Protein AF-A0A962ZAS0-F1 (afdb_monomer_lite)

Radius of gyration: 18.68 Å; chains: 1; bounding box: 39×46×37 Å

Structure (mmCIF, N/CA/C/O backbone):
data_AF-A0A962ZAS0-F1
#
_entry.id   AF-A0A962ZAS0-F1
#
loop_
_atom_site.group_PDB
_atom_site.id
_atom_site.type_symbol
_atom_site.label_atom_id
_atom_site.label_alt_id
_atom_site.label_comp_id
_atom_site.label_asym_id
_atom_site.label_entity_id
_atom_site.label_seq_id
_atom_site.pdbx_PDB_ins_code
_atom_site.Cartn_x
_atom_site.Cartn_y
_atom_site.Cartn_z
_atom_site.occupancy
_atom_site.B_iso_or_equiv
_atom_site.auth_seq_id
_atom_site.auth_comp_id
_atom_site.auth_asym_id
_atom_site.auth_atom_id
_atom_site.pdbx_PDB_model_num
ATOM 1 N N . HIS A 1 1 ? -17.110 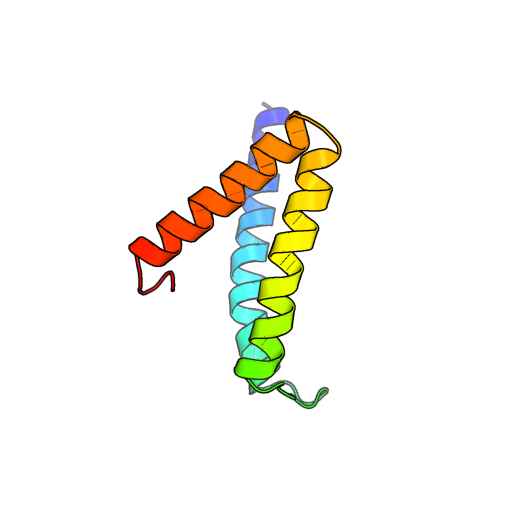27.010 2.881 1.00 82.12 1 HIS A N 1
ATOM 2 C CA . HIS A 1 1 ? -16.343 27.036 1.614 1.00 82.12 1 HIS A CA 1
ATOM 3 C C . HIS A 1 1 ? -14.873 26.645 1.783 1.00 82.12 1 HIS A C 1
ATOM 5 O O . HIS A 1 1 ? -14.441 25.754 1.068 1.00 82.12 1 HIS A O 1
ATOM 11 N N . LEU A 1 2 ? -14.120 27.208 2.740 1.00 96.75 2 LEU A N 1
ATOM 12 C CA . LEU A 1 2 ? -12.685 26.896 2.907 1.00 96.75 2 LEU A CA 1
ATOM 13 C C . LEU A 1 2 ? -12.379 25.425 3.245 1.00 96.75 2 LEU A C 1
ATOM 15 O O . LEU A 1 2 ? -11.456 24.862 2.673 1.00 96.75 2 LEU A O 1
ATOM 19 N N . GLN A 1 3 ? -13.176 24.779 4.105 1.00 98.19 3 GLN A N 1
ATOM 20 C CA . GLN A 1 3 ? -12.992 23.352 4.418 1.00 98.19 3 GLN A CA 1
ATOM 21 C C . GLN A 1 3 ? -13.113 22.465 3.171 1.00 98.19 3 GLN A C 1
ATOM 23 O O . GLN A 1 3 ? -12.299 21.575 2.971 1.00 98.19 3 GLN A O 1
ATOM 28 N N . GLN A 1 4 ? -14.107 22.730 2.318 1.00 98.06 4 GLN A N 1
ATOM 29 C CA . GLN A 1 4 ? -14.312 21.959 1.089 1.00 98.06 4 GLN A CA 1
ATOM 30 C C . GLN A 1 4 ? -13.178 22.195 0.091 1.00 98.06 4 GLN A C 1
ATOM 32 O O . GLN A 1 4 ? -12.654 21.239 -0.466 1.00 98.06 4 GLN A O 1
ATOM 37 N N . LEU A 1 5 ? -12.738 23.449 -0.061 1.00 98.06 5 LEU A N 1
ATOM 38 C CA . LEU A 1 5 ? -11.576 23.770 -0.888 1.00 98.06 5 LEU A CA 1
ATOM 39 C C . LEU A 1 5 ? -10.325 23.014 -0.415 1.00 98.06 5 LEU A C 1
ATOM 41 O O . LEU A 1 5 ? -9.636 22.412 -1.230 1.00 98.06 5 LEU A O 1
ATOM 45 N N . PHE A 1 6 ? -10.062 22.997 0.895 1.00 98.38 6 PHE A N 1
ATOM 46 C CA . PHE A 1 6 ? -8.926 22.269 1.454 1.00 98.38 6 PHE A CA 1
ATOM 47 C C . PHE A 1 6 ? -9.004 20.762 1.165 1.00 98.38 6 PHE A C 1
ATOM 49 O O . PHE A 1 6 ? -8.030 20.190 0.676 1.00 98.38 6 PHE A O 1
ATOM 56 N N . LEU A 1 7 ? -10.160 20.130 1.395 1.00 98.31 7 LEU A N 1
ATOM 57 C CA . LEU A 1 7 ? -10.346 18.701 1.119 1.00 98.31 7 LEU A CA 1
ATOM 58 C C . LEU A 1 7 ? -10.129 18.373 -0.367 1.00 98.31 7 LEU A C 1
ATOM 60 O O . LEU A 1 7 ? -9.366 17.464 -0.674 1.00 98.31 7 LEU A O 1
ATOM 64 N N . SER A 1 8 ? -10.668 19.178 -1.290 1.00 98.25 8 SER A N 1
ATOM 65 C CA . SER A 1 8 ? -10.412 19.001 -2.727 1.00 98.25 8 SER A CA 1
ATOM 66 C C . SER A 1 8 ? -8.928 19.110 -3.087 1.00 98.25 8 SER A C 1
ATOM 68 O O . SER A 1 8 ? -8.433 18.355 -3.923 1.00 98.25 8 SER A O 1
ATOM 70 N N . THR A 1 9 ? -8.191 20.033 -2.461 1.00 98.38 9 THR A N 1
ATOM 71 C CA . THR A 1 9 ? -6.744 20.154 -2.704 1.00 98.38 9 THR A CA 1
ATOM 72 C C . THR A 1 9 ? -5.947 18.992 -2.109 1.00 98.38 9 THR A C 1
ATOM 74 O O . THR A 1 9 ? -4.940 18.586 -2.689 1.00 98.38 9 THR A O 1
ATOM 77 N N . ALA A 1 10 ? -6.406 18.412 -0.995 1.00 98.44 10 ALA A N 1
ATOM 78 C CA . ALA A 1 10 ? -5.808 17.209 -0.427 1.00 98.44 10 ALA A CA 1
ATOM 79 C C . ALA A 1 10 ? -6.012 16.008 -1.365 1.00 98.44 10 ALA A C 1
ATOM 81 O O . ALA A 1 10 ? -5.039 15.334 -1.703 1.00 98.44 10 ALA A O 1
ATOM 82 N N . ASP A 1 11 ? -7.229 15.806 -1.877 1.00 98.38 11 ASP A N 1
ATOM 83 C CA . ASP A 1 11 ? -7.535 14.754 -2.856 1.00 98.38 11 ASP A CA 1
ATOM 84 C C . ASP A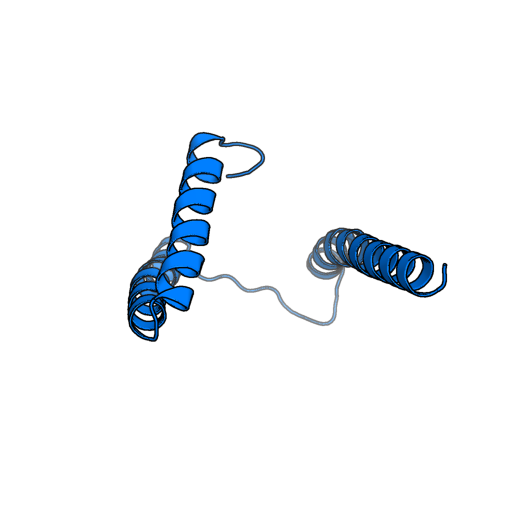 1 11 ? -6.701 14.903 -4.133 1.00 98.38 11 ASP A C 1
ATOM 86 O O . ASP A 1 11 ? -6.126 13.928 -4.621 1.00 98.38 11 ASP A O 1
ATOM 90 N N . GLN A 1 12 ? -6.539 16.132 -4.634 1.00 98.56 12 GLN A N 1
ATOM 91 C CA . GLN A 1 12 ? -5.669 16.402 -5.781 1.00 98.56 12 GLN A CA 1
ATOM 92 C C . GLN A 1 12 ? -4.210 16.024 -5.483 1.00 98.56 12 GLN A C 1
ATOM 94 O O . GLN A 1 12 ? -3.559 15.396 -6.320 1.00 98.56 12 GLN A O 1
ATOM 99 N N . SER A 1 13 ? -3.709 16.336 -4.283 1.00 98.56 13 SER A N 1
ATOM 100 C CA . SER A 1 13 ? -2.364 15.938 -3.853 1.00 98.56 13 SER A CA 1
ATOM 101 C C . SER A 1 13 ? -2.208 14.415 -3.789 1.00 98.56 13 SER A C 1
ATOM 103 O O . SER A 1 13 ? -1.156 13.886 -4.160 1.00 98.56 13 SER A O 1
ATOM 105 N N . HIS A 1 14 ? -3.231 13.697 -3.313 1.00 98.62 14 HIS A N 1
ATOM 106 C CA . HIS A 1 14 ? -3.242 12.233 -3.286 1.00 98.62 14 HIS A CA 1
ATOM 107 C C . HIS A 1 14 ? -3.204 11.654 -4.704 1.00 98.62 14 HIS A C 1
ATOM 109 O O . HIS A 1 14 ? -2.365 10.796 -4.985 1.00 98.62 14 HIS A O 1
ATOM 115 N N . TYR A 1 15 ? -4.035 12.175 -5.608 1.00 98.50 15 TYR A N 1
ATOM 116 C CA . TYR A 1 15 ? -4.081 11.748 -7.006 1.00 98.50 15 TYR A CA 1
ATOM 117 C C . TYR A 1 15 ? -2.759 12.004 -7.739 1.00 98.50 15 TYR A C 1
ATOM 119 O O . TYR A 1 15 ? -2.237 11.115 -8.411 1.00 98.50 15 TYR A O 1
ATOM 127 N N . TYR A 1 16 ? -2.160 13.185 -7.550 1.00 98.56 16 TYR A N 1
ATOM 128 C CA . TYR A 1 16 ? -0.849 13.504 -8.117 1.00 98.56 16 TYR A CA 1
ATOM 129 C C . TYR A 1 16 ? 0.220 12.495 -7.677 1.00 98.56 16 TYR A C 1
ATOM 131 O O . TYR A 1 16 ? 0.966 11.978 -8.507 1.00 98.56 16 TYR A O 1
ATOM 139 N N . ARG A 1 17 ? 0.275 12.160 -6.381 1.00 98.69 17 ARG A N 1
ATOM 140 C CA . ARG A 1 17 ? 1.223 11.159 -5.869 1.00 98.69 17 ARG A CA 1
ATOM 141 C C . ARG A 1 17 ? 0.966 9.770 -6.437 1.00 98.69 17 ARG A C 1
ATOM 143 O O . ARG A 1 17 ? 1.930 9.085 -6.755 1.00 98.69 17 ARG A O 1
ATOM 150 N N . GLN A 1 18 ? -0.293 9.366 -6.597 1.00 98.50 18 GLN A N 1
ATOM 151 C CA . GLN A 1 18 ? -0.636 8.062 -7.166 1.00 98.50 18 GLN A CA 1
ATOM 152 C C . GLN A 1 18 ? -0.008 7.876 -8.554 1.00 98.50 18 GLN A C 1
ATOM 154 O O . GLN A 1 18 ? 0.686 6.886 -8.782 1.00 98.50 18 GLN A O 1
ATOM 159 N N . VAL A 1 19 ? -0.190 8.844 -9.458 1.00 97.81 19 VAL A N 1
ATOM 160 C CA . VAL A 1 19 ? 0.374 8.764 -10.817 1.00 97.81 19 VAL A CA 1
ATOM 161 C C . VAL A 1 19 ? 1.888 8.968 -10.833 1.00 97.81 19 VAL A C 1
ATOM 163 O O . VAL A 1 19 ? 2.586 8.329 -11.620 1.00 97.81 19 VAL A O 1
ATOM 166 N N . TRP A 1 20 ? 2.407 9.819 -9.943 1.00 98.50 20 TRP A N 1
ATOM 167 C CA . TRP A 1 20 ? 3.837 10.084 -9.835 1.00 98.50 20 TRP A CA 1
ATOM 168 C C . TRP A 1 20 ? 4.617 8.846 -9.383 1.00 98.50 20 TRP A C 1
ATOM 170 O O . TRP A 1 20 ? 5.590 8.485 -10.039 1.00 98.50 20 TRP A O 1
ATOM 180 N N . TYR A 1 21 ? 4.170 8.154 -8.328 1.00 98.56 21 TYR A N 1
ATOM 181 C CA . TYR A 1 21 ? 4.804 6.910 -7.885 1.00 98.56 21 TYR A CA 1
ATOM 182 C C . TYR A 1 21 ? 4.629 5.786 -8.906 1.00 98.56 21 TYR A C 1
ATOM 184 O O . TYR A 1 21 ? 5.589 5.078 -9.189 1.00 98.56 21 TYR A O 1
ATOM 192 N N . TRP A 1 22 ? 3.441 5.652 -9.508 1.00 98.31 22 TRP A N 1
ATOM 193 C CA . TRP A 1 22 ? 3.188 4.623 -10.520 1.00 98.31 22 TRP A CA 1
ATOM 194 C C . TRP A 1 22 ? 4.152 4.721 -11.712 1.00 98.31 22 TRP A C 1
ATOM 196 O O . TRP A 1 22 ? 4.762 3.726 -12.101 1.00 98.31 22 TRP A O 1
ATOM 206 N N . GLY A 1 23 ? 4.335 5.924 -12.268 1.00 98.19 23 GLY A N 1
ATOM 207 C CA . GLY A 1 23 ? 5.292 6.145 -13.355 1.00 98.19 23 GLY A CA 1
ATOM 208 C C . GLY A 1 23 ? 6.750 6.110 -12.887 1.00 98.19 23 GLY A C 1
ATOM 209 O O . GLY A 1 23 ? 7.602 5.522 -13.553 1.00 98.19 23 GLY A O 1
ATOM 210 N N . GLY A 1 24 ? 7.031 6.716 -11.732 1.00 98.31 24 GLY A N 1
ATOM 211 C CA . GLY A 1 24 ? 8.380 6.867 -11.192 1.00 98.31 24 GLY A CA 1
ATOM 212 C C . GLY A 1 24 ? 9.038 5.540 -10.823 1.00 98.31 24 GLY A C 1
ATOM 213 O O . GLY A 1 24 ? 10.190 5.324 -11.190 1.00 98.31 24 GLY A O 1
ATOM 214 N N . GLU A 1 25 ? 8.314 4.629 -10.165 1.00 98.44 25 GLU A N 1
ATOM 215 C CA . GLU A 1 25 ? 8.842 3.308 -9.798 1.00 98.44 25 GLU A CA 1
ATOM 216 C C . GLU A 1 25 ? 9.266 2.509 -11.037 1.00 98.44 25 GLU A C 1
ATOM 218 O O . GLU A 1 25 ? 10.377 1.980 -11.086 1.00 98.44 25 GLU A O 1
ATOM 223 N N . ALA A 1 26 ? 8.411 2.456 -12.064 1.00 97.94 26 ALA A N 1
ATOM 224 C CA . ALA A 1 26 ? 8.711 1.740 -13.301 1.00 97.94 26 ALA A CA 1
ATOM 225 C C . ALA A 1 26 ? 9.906 2.363 -14.039 1.00 97.94 26 ALA A C 1
ATOM 227 O O . ALA A 1 26 ? 10.828 1.652 -14.438 1.00 97.94 26 ALA A O 1
ATOM 228 N N . GLN A 1 27 ? 9.922 3.692 -14.180 1.00 98.31 27 GLN A N 1
ATOM 229 C CA . GLN A 1 27 ? 11.006 4.398 -14.857 1.00 98.31 27 GLN A CA 1
ATOM 230 C C . GLN A 1 27 ? 12.345 4.187 -14.140 1.00 98.31 27 GLN A C 1
ATOM 232 O O . GLN A 1 27 ? 13.324 3.803 -14.773 1.00 98.31 27 GLN A O 1
ATOM 237 N N . LEU A 1 28 ? 12.399 4.398 -12.823 1.00 98.38 28 LEU A N 1
ATOM 238 C CA . LEU A 1 28 ? 13.651 4.343 -12.067 1.00 98.38 28 LEU A CA 1
ATOM 239 C C . LEU A 1 28 ? 14.214 2.926 -11.945 1.00 98.38 28 LEU A C 1
ATOM 241 O O . LEU A 1 28 ? 15.431 2.774 -11.955 1.00 98.38 28 LEU A O 1
ATOM 245 N N . ARG A 1 29 ? 13.370 1.888 -11.877 1.00 98.19 29 ARG A N 1
ATOM 246 C CA . ARG A 1 29 ? 13.847 0.494 -11.877 1.00 98.19 29 ARG A CA 1
ATOM 247 C C . ARG A 1 29 ? 14.427 0.068 -13.225 1.00 98.19 29 ARG A C 1
ATOM 249 O O . ARG A 1 29 ? 15.313 -0.775 -13.252 1.00 98.19 29 ARG A O 1
ATOM 256 N N . VAL A 1 30 ? 13.935 0.626 -14.333 1.00 97.69 30 VAL A N 1
ATOM 257 C CA . VAL A 1 30 ? 14.377 0.246 -15.686 1.00 97.69 30 VAL A CA 1
ATOM 258 C C . VAL A 1 30 ? 15.546 1.100 -16.173 1.00 97.69 30 VAL A C 1
ATOM 260 O O . VAL A 1 30 ? 16.457 0.580 -16.809 1.00 97.69 30 VAL A O 1
ATOM 263 N N . THR A 1 31 ? 15.523 2.407 -15.908 1.00 97.88 31 THR A N 1
ATOM 264 C CA . THR A 1 31 ? 16.491 3.363 -16.470 1.00 97.88 31 THR A CA 1
ATOM 265 C C . THR A 1 31 ? 17.378 4.023 -15.416 1.00 97.88 31 THR A C 1
ATOM 267 O O . THR A 1 31 ? 18.159 4.908 -15.752 1.00 97.88 31 THR A O 1
ATOM 270 N N . GLY A 1 32 ? 17.221 3.691 -14.132 1.00 97.19 32 GLY A N 1
ATOM 271 C CA . GLY A 1 32 ? 18.025 4.266 -13.058 1.00 9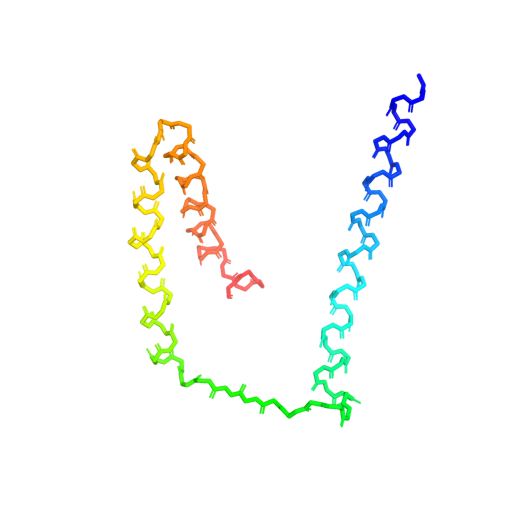7.19 32 GLY A CA 1
ATOM 272 C C . GLY A 1 32 ? 19.423 3.655 -13.006 1.00 97.19 32 GLY A C 1
ATOM 273 O O . GLY A 1 32 ? 19.574 2.447 -12.916 1.00 97.19 32 GLY A O 1
ATOM 274 N N . GLU A 1 33 ? 20.451 4.501 -13.000 1.00 97.31 33 GLU A N 1
ATOM 275 C CA . GLU A 1 33 ? 21.858 4.057 -13.041 1.00 97.31 33 GLU A CA 1
ATOM 276 C C . GLU A 1 33 ? 22.537 4.044 -11.659 1.00 97.31 33 GLU A C 1
ATOM 278 O O . GLU A 1 33 ? 23.710 3.707 -11.533 1.00 97.31 33 GLU A O 1
ATOM 283 N N . LYS A 1 34 ? 21.825 4.465 -10.605 1.00 98.31 34 LYS A N 1
ATOM 284 C CA . LYS A 1 34 ? 22.406 4.669 -9.264 1.00 98.31 34 LYS A CA 1
ATOM 285 C C . LYS A 1 34 ? 22.304 3.458 -8.334 1.00 98.31 34 LYS A C 1
ATOM 287 O O . LYS A 1 34 ? 22.917 3.489 -7.273 1.00 98.31 34 LYS A O 1
ATOM 292 N N . MET A 1 35 ? 21.500 2.455 -8.683 1.00 97.88 35 MET A N 1
ATOM 293 C CA . MET A 1 35 ? 21.197 1.296 -7.838 1.00 97.88 35 MET A CA 1
ATOM 294 C C . MET A 1 35 ? 21.217 0.018 -8.677 1.00 97.88 35 MET A C 1
ATOM 296 O O . MET A 1 35 ? 20.825 0.041 -9.840 1.00 97.88 35 MET A O 1
ATOM 300 N N . GLU A 1 36 ? 21.618 -1.092 -8.065 1.00 97.50 36 GLU A N 1
ATOM 301 C CA . GLU A 1 36 ? 21.546 -2.431 -8.654 1.00 97.50 36 GLU A CA 1
ATOM 302 C C . GLU A 1 36 ? 20.332 -3.181 -8.087 1.00 97.50 36 GLU A C 1
ATOM 304 O O . GLU A 1 36 ? 20.127 -3.212 -6.871 1.00 97.50 36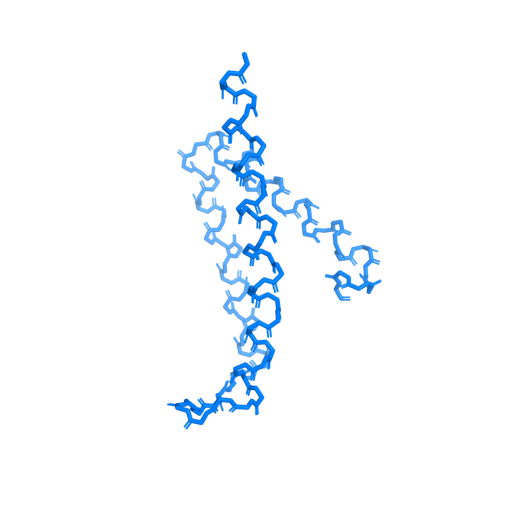 GLU A O 1
ATOM 309 N N . LEU A 1 37 ? 19.500 -3.757 -8.962 1.00 97.62 37 LEU A N 1
ATOM 310 C CA . LEU A 1 37 ? 18.322 -4.520 -8.548 1.00 97.62 37 LEU A CA 1
ATOM 311 C C . LEU A 1 37 ? 18.710 -5.943 -8.148 1.00 97.62 37 LEU A C 1
ATOM 313 O O . LEU A 1 37 ? 19.356 -6.659 -8.910 1.00 97.62 37 LEU A O 1
ATOM 317 N N . THR A 1 38 ? 18.232 -6.378 -6.988 1.00 98.00 38 THR A N 1
ATOM 318 C CA . THR A 1 38 ? 18.355 -7.759 -6.514 1.00 98.00 38 THR A CA 1
ATOM 319 C C . THR A 1 38 ? 16.976 -8.337 -6.217 1.00 98.00 38 THR A C 1
ATOM 321 O O . THR A 1 38 ? 15.972 -7.619 -6.162 1.00 98.00 38 THR A O 1
ATOM 324 N N . SER A 1 39 ? 16.880 -9.658 -6.096 1.00 97.81 39 SER A N 1
ATOM 325 C CA . SER A 1 39 ? 15.617 -10.336 -5.803 1.00 97.81 39 SER A CA 1
ATOM 326 C C . SER A 1 39 ? 15.856 -11.577 -4.959 1.00 97.81 39 SER A C 1
ATOM 328 O O . SER A 1 39 ? 16.857 -12.268 -5.131 1.00 97.81 39 SER A O 1
ATOM 330 N N . ILE A 1 40 ? 14.916 -11.840 -4.056 1.00 97.94 40 ILE A N 1
ATOM 331 C CA . ILE A 1 40 ? 14.853 -13.059 -3.250 1.00 97.94 40 ILE A CA 1
ATOM 332 C C . ILE A 1 40 ? 13.972 -14.070 -4.004 1.00 97.94 40 ILE A C 1
ATOM 334 O O . ILE A 1 40 ? 12.995 -13.648 -4.637 1.00 97.94 40 ILE A O 1
ATOM 338 N N . PRO A 1 41 ? 14.288 -15.379 -3.977 1.00 98.12 41 PRO A N 1
ATOM 339 C CA . PRO A 1 41 ? 13.411 -16.416 -4.512 1.00 98.12 41 PRO A CA 1
ATOM 340 C C . PRO A 1 41 ? 11.982 -16.324 -3.960 1.00 98.12 41 PRO A C 1
ATOM 342 O O . PRO A 1 41 ? 11.758 -15.978 -2.801 1.00 98.12 41 PRO A O 1
ATOM 345 N N . ALA A 1 42 ? 10.994 -16.622 -4.804 1.00 96.75 42 ALA A N 1
ATOM 346 C CA . ALA A 1 42 ? 9.586 -16.434 -4.455 1.00 96.75 42 ALA A CA 1
ATOM 347 C C . ALA A 1 42 ? 9.131 -17.328 -3.288 1.00 96.75 42 ALA A C 1
ATOM 349 O O . ALA A 1 42 ? 8.291 -16.913 -2.497 1.00 96.75 42 ALA A O 1
ATOM 350 N N . ASP A 1 43 ? 9.689 -18.531 -3.174 1.00 96.62 43 ASP A N 1
ATOM 351 C CA . ASP A 1 43 ? 9.439 -19.483 -2.091 1.00 96.62 43 ASP A CA 1
ATOM 352 C C . ASP A 1 43 ? 10.011 -19.004 -0.751 1.00 96.62 43 ASP A C 1
ATOM 354 O O . ASP A 1 43 ? 9.329 -19.091 0.269 1.00 96.62 43 ASP A O 1
ATOM 358 N N . GLU A 1 44 ? 11.215 -18.427 -0.752 1.00 97.81 44 GLU A N 1
ATOM 359 C CA . GLU A 1 44 ? 11.805 -17.813 0.442 1.00 97.81 44 GLU A CA 1
ATOM 360 C C . GLU A 1 44 ? 11.017 -16.566 0.869 1.00 97.81 44 GLU A C 1
ATOM 362 O O . GLU A 1 44 ? 10.669 -16.407 2.039 1.00 97.81 44 GLU A O 1
ATOM 367 N N . TRP A 1 45 ? 10.644 -15.705 -0.082 1.00 97.50 45 TRP A N 1
ATOM 368 C CA . TRP A 1 45 ? 9.831 -14.527 0.219 1.00 97.50 45 TRP A CA 1
ATOM 369 C C . TRP A 1 45 ? 8.413 -14.885 0.690 1.00 97.50 45 TRP A C 1
ATOM 371 O O . TRP A 1 45 ? 7.837 -14.177 1.519 1.00 97.50 45 TRP A O 1
ATOM 381 N N . ALA A 1 46 ? 7.848 -16.002 0.220 1.00 95.44 46 ALA A N 1
ATOM 382 C CA . ALA A 1 46 ? 6.548 -16.486 0.676 1.00 95.44 46 ALA A CA 1
ATOM 383 C C . ALA A 1 46 ? 6.537 -16.809 2.178 1.00 95.44 46 ALA A C 1
ATOM 385 O O . ALA A 1 46 ? 5.499 -16.638 2.818 1.00 95.44 46 ALA A O 1
ATOM 386 N N . GLN A 1 47 ? 7.677 -17.202 2.759 1.00 96.56 47 GLN A N 1
ATOM 387 C CA . GLN A 1 47 ? 7.790 -17.377 4.208 1.00 96.56 47 GLN A CA 1
ATOM 388 C C . GLN A 1 47 ? 7.578 -16.048 4.942 1.00 96.56 47 GLN A C 1
ATOM 390 O O . GLN A 1 47 ? 6.793 -15.995 5.880 1.00 96.56 47 GLN A O 1
ATOM 395 N N . VAL A 1 48 ? 8.178 -14.955 4.460 1.00 97.12 48 VAL A N 1
ATOM 396 C CA . VAL A 1 48 ? 7.994 -13.612 5.042 1.00 97.12 48 VAL A CA 1
ATOM 397 C C . VAL A 1 48 ? 6.534 -13.163 4.953 1.00 97.12 48 VAL A C 1
ATOM 399 O O . VAL A 1 48 ? 5.995 -12.592 5.900 1.00 97.12 48 VAL A O 1
ATOM 402 N N . VAL A 1 49 ? 5.876 -13.426 3.819 1.00 94.12 49 VAL A N 1
ATOM 403 C CA . VAL A 1 49 ? 4.451 -13.104 3.640 1.00 94.12 49 VAL A CA 1
ATOM 404 C C . VAL A 1 49 ? 3.585 -13.895 4.620 1.00 94.12 49 VAL A C 1
ATOM 406 O O . VAL A 1 49 ? 2.667 -13.323 5.202 1.00 94.12 49 VAL A O 1
ATOM 409 N N . LYS A 1 50 ? 3.897 -15.176 4.841 1.00 93.44 50 LYS A N 1
ATOM 410 C CA . LYS A 1 50 ? 3.201 -16.017 5.818 1.00 93.44 50 LYS A CA 1
ATOM 411 C C . LYS A 1 50 ? 3.414 -15.521 7.251 1.00 93.44 50 LYS A C 1
ATOM 413 O O . LYS A 1 50 ? 2.445 -15.391 7.990 1.00 93.44 50 LYS A O 1
ATOM 418 N N . ASP A 1 51 ? 4.644 -15.181 7.626 1.00 95.62 51 ASP A N 1
ATOM 419 C CA . ASP A 1 51 ? 4.961 -14.667 8.966 1.00 95.62 51 ASP A CA 1
ATOM 420 C C . ASP A 1 51 ? 4.238 -13.333 9.248 1.00 95.62 51 ASP A C 1
ATOM 422 O O . ASP A 1 51 ? 3.860 -13.033 10.382 1.00 95.62 51 ASP A O 1
ATOM 426 N N . ALA A 1 52 ? 3.969 -12.532 8.210 1.00 95.88 52 ALA A N 1
ATOM 427 C CA . ALA A 1 52 ? 3.185 -11.308 8.350 1.00 95.88 52 ALA A CA 1
ATOM 428 C C . ALA A 1 52 ? 1.728 -11.568 8.782 1.00 95.88 52 ALA A C 1
ATOM 430 O O . ALA A 1 52 ? 1.127 -10.697 9.414 1.00 95.88 52 ALA A O 1
ATOM 431 N N . GLU A 1 53 ? 1.155 -12.741 8.484 1.00 93.06 53 GLU A N 1
ATOM 432 C CA . GLU A 1 53 ? -0.191 -13.107 8.943 1.00 93.06 53 GLU A CA 1
ATOM 433 C C . GLU A 1 53 ? -0.243 -13.242 10.469 1.00 93.06 53 GLU A C 1
ATOM 435 O O . GLU A 1 53 ? -1.178 -12.734 11.094 1.00 93.06 53 GLU A O 1
ATOM 440 N N . GLU A 1 54 ? 0.789 -13.847 11.068 1.00 95.25 54 GLU A N 1
ATOM 441 C CA . GLU A 1 54 ? 0.926 -13.979 12.524 1.00 95.25 54 GLU A CA 1
ATOM 442 C C . GLU A 1 54 ? 1.055 -12.599 13.176 1.00 95.25 54 GLU A C 1
ATOM 444 O O . GLU A 1 54 ? 0.337 -12.283 14.127 1.00 95.25 54 GLU A O 1
ATOM 449 N N . PHE A 1 55 ? 1.875 -11.717 12.594 1.00 97.38 55 PHE A N 1
ATOM 450 C CA . PHE A 1 55 ?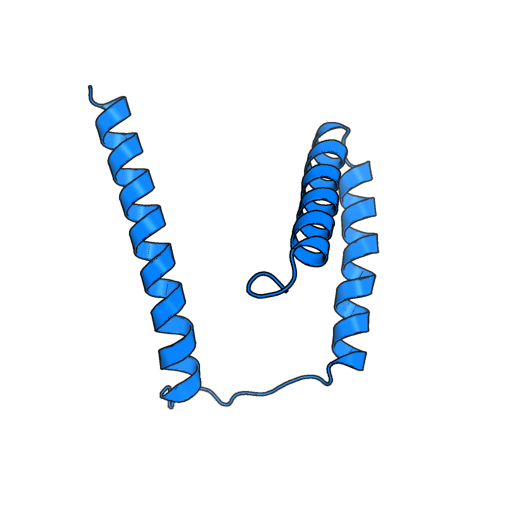 1.994 -10.335 13.061 1.00 97.38 55 PHE A CA 1
ATOM 451 C C . PHE A 1 55 ? 0.651 -9.590 13.017 1.00 97.38 55 PHE A C 1
ATOM 453 O O . PHE A 1 55 ? 0.316 -8.823 13.921 1.00 97.38 55 PHE A O 1
ATOM 460 N N . TRP A 1 56 ? -0.163 -9.808 11.982 1.00 97.88 56 TRP A N 1
ATOM 461 C CA . TRP A 1 56 ? -1.485 -9.184 11.898 1.00 97.88 56 TRP A CA 1
ATOM 462 C C . TRP A 1 56 ? -2.427 -9.691 12.991 1.00 97.88 56 TRP A C 1
ATOM 464 O O . TRP A 1 56 ? -3.223 -8.904 13.511 1.00 97.88 56 TRP A O 1
ATOM 474 N N . ASP A 1 57 ? -2.324 -10.963 13.372 1.00 96.81 57 ASP A N 1
ATOM 475 C CA . ASP A 1 57 ? -3.096 -11.535 14.475 1.00 96.81 57 ASP A CA 1
ATOM 476 C C . ASP A 1 57 ? -2.658 -10.981 15.834 1.00 96.81 57 ASP A C 1
ATOM 478 O O . ASP A 1 57 ? -3.512 -10.670 16.669 1.00 96.81 57 ASP A O 1
ATOM 482 N N . GLU A 1 58 ? -1.362 -10.755 16.041 1.00 98.00 58 GLU A N 1
ATOM 483 C CA . GLU A 1 58 ? -0.857 -10.049 17.223 1.00 98.00 58 GLU A CA 1
ATOM 484 C C . GLU A 1 58 ? -1.413 -8.620 17.299 1.00 98.00 58 GLU A C 1
ATOM 486 O O . GLU A 1 58 ? -1.934 -8.196 18.335 1.00 98.00 58 GLU A O 1
ATOM 491 N N . ILE A 1 59 ? -1.386 -7.879 16.183 1.00 98.19 59 ILE A N 1
ATOM 492 C CA . ILE A 1 59 ? -1.945 -6.522 16.116 1.00 98.19 59 ILE A CA 1
ATOM 493 C C . ILE A 1 59 ? -3.453 -6.530 16.378 1.00 98.19 59 ILE A C 1
ATOM 495 O O . ILE A 1 59 ? -3.954 -5.661 17.099 1.00 98.19 59 ILE A O 1
ATOM 499 N N . ALA A 1 60 ? -4.184 -7.510 15.850 1.00 98.31 60 ALA A N 1
ATOM 500 C CA . ALA A 1 60 ? -5.616 -7.656 16.088 1.00 98.31 60 ALA A CA 1
ATOM 501 C C . ALA A 1 60 ? -5.940 -7.818 17.584 1.00 98.31 60 ALA A C 1
ATOM 503 O O . ALA A 1 60 ? -6.934 -7.266 18.057 1.00 98.31 60 ALA A O 1
ATOM 504 N N . GLN A 1 61 ? -5.082 -8.493 18.351 1.00 98.38 61 GLN A N 1
ATOM 505 C CA . GLN A 1 61 ? -5.272 -8.696 19.792 1.00 98.38 61 GLN A CA 1
ATOM 506 C C . GLN A 1 61 ? -5.062 -7.424 20.630 1.00 98.38 61 GLN A C 1
ATOM 508 O O . GLN A 1 61 ? -5.529 -7.358 21.767 1.00 98.38 61 GLN A O 1
ATOM 513 N N . THR A 1 62 ? -4.415 -6.386 20.088 1.00 98.38 62 THR A N 1
ATOM 514 C CA . THR A 1 62 ? -4.120 -5.154 20.847 1.00 98.38 62 THR A CA 1
ATOM 515 C C . THR A 1 62 ? -5.367 -4.349 21.218 1.00 98.38 62 THR A C 1
ATOM 517 O O . THR A 1 62 ? -5.364 -3.620 22.210 1.00 98.38 62 THR A O 1
ATOM 520 N N . SER A 1 63 ? -6.437 -4.428 20.419 1.00 98.56 63 SER A N 1
ATOM 521 C CA . SER A 1 63 ? -7.724 -3.793 20.714 1.00 98.56 63 SER A CA 1
ATOM 522 C C . SER A 1 63 ? -8.822 -4.287 19.778 1.00 98.56 63 SER A C 1
ATOM 524 O O . SER A 1 63 ? -8.569 -4.616 18.622 1.00 98.56 63 SER A O 1
ATOM 526 N N . GLU A 1 64 ? -10.078 -4.193 20.216 1.00 98.56 64 GLU A N 1
ATOM 527 C CA . GLU A 1 64 ? -11.241 -4.505 19.373 1.00 98.56 64 GLU A CA 1
ATOM 528 C C . GLU A 1 64 ? -11.263 -3.678 18.069 1.00 98.56 64 GLU A C 1
ATOM 530 O O . GLU A 1 64 ? -11.639 -4.164 17.004 1.00 98.56 64 GLU A O 1
ATOM 535 N N . ARG A 1 65 ? -10.813 -2.415 18.122 1.00 98.44 65 ARG A N 1
ATOM 536 C CA . ARG A 1 65 ? -10.697 -1.568 16.926 1.00 98.44 65 ARG A CA 1
ATOM 537 C C . ARG A 1 65 ? -9.647 -2.109 15.955 1.00 98.44 65 ARG A C 1
ATOM 539 O O . ARG A 1 65 ? -9.913 -2.122 14.757 1.00 98.44 65 ARG A O 1
ATOM 546 N N . ALA A 1 66 ? -8.480 -2.516 16.454 1.00 98.56 66 ALA A N 1
ATOM 547 C CA . ALA A 1 66 ? -7.425 -3.087 15.621 1.00 98.56 66 ALA A CA 1
ATOM 548 C C . ALA A 1 66 ? -7.894 -4.395 14.973 1.00 98.56 66 ALA A C 1
ATOM 550 O O . ALA A 1 66 ? -7.763 -4.532 13.760 1.00 98.56 66 ALA A O 1
ATOM 551 N N . ALA A 1 67 ? -8.553 -5.275 15.737 1.00 98.69 67 ALA A N 1
ATOM 552 C CA . ALA A 1 67 ? -9.154 -6.501 15.215 1.00 98.69 67 ALA A CA 1
ATOM 553 C C . ALA A 1 67 ? -10.094 -6.233 14.030 1.00 98.69 67 ALA A C 1
ATOM 555 O O . ALA A 1 67 ? -9.966 -6.865 12.983 1.00 98.69 67 ALA A O 1
ATOM 556 N N . ARG A 1 68 ? -10.992 -5.243 14.148 1.00 98.56 68 ARG A N 1
ATOM 557 C CA . ARG A 1 68 ? -11.900 -4.870 13.048 1.00 98.56 68 ARG A CA 1
ATOM 558 C C . ARG A 1 68 ? -11.155 -4.384 11.803 1.00 98.56 68 ARG A C 1
ATOM 560 O O . ARG A 1 68 ? -11.536 -4.744 10.696 1.00 98.56 68 ARG A O 1
ATOM 567 N N . VAL A 1 69 ? -10.107 -3.575 11.966 1.00 98.44 69 VAL A N 1
ATOM 568 C CA . VAL A 1 69 ? -9.318 -3.061 10.832 1.00 98.44 69 VAL A CA 1
ATOM 569 C C . VAL A 1 69 ? -8.531 -4.182 10.152 1.00 98.44 69 VAL A C 1
ATOM 571 O O . VAL A 1 69 ? -8.551 -4.274 8.928 1.00 98.44 69 VAL A O 1
ATOM 574 N N . VAL A 1 70 ? -7.886 -5.061 10.923 1.00 98.44 70 VAL A N 1
ATOM 575 C CA . VAL A 1 70 ? -7.167 -6.228 10.386 1.00 98.44 70 VAL A CA 1
ATOM 576 C C . VAL A 1 70 ? -8.120 -7.139 9.615 1.00 98.44 70 VAL A C 1
ATOM 578 O O . VAL A 1 70 ? -7.797 -7.562 8.507 1.00 98.44 70 VAL A O 1
ATOM 581 N N . GLN A 1 71 ? -9.320 -7.384 10.149 1.00 98.38 71 GLN A N 1
ATOM 582 C CA . GLN A 1 71 ? -10.326 -8.192 9.465 1.00 98.38 71 GLN A CA 1
ATOM 583 C C . GLN A 1 71 ? -10.714 -7.597 8.103 1.00 98.38 71 GLN A C 1
ATOM 585 O O . GLN A 1 71 ? -10.756 -8.328 7.118 1.00 98.38 71 GLN A O 1
ATOM 590 N N . ILE A 1 72 ? -10.902 -6.274 8.013 1.00 98.38 72 ILE A N 1
ATOM 591 C CA . ILE A 1 72 ? -11.188 -5.592 6.739 1.00 98.38 72 ILE A CA 1
ATOM 592 C C . ILE A 1 72 ? -10.062 -5.820 5.723 1.00 98.38 72 ILE A C 1
ATOM 594 O O . ILE A 1 72 ? -10.346 -6.106 4.560 1.00 98.38 72 ILE A O 1
ATOM 598 N N . TYR A 1 73 ? -8.795 -5.734 6.140 1.00 97.81 73 TYR A N 1
ATOM 599 C CA . TYR A 1 73 ? -7.671 -6.029 5.246 1.00 97.81 73 TYR A CA 1
ATOM 600 C C . TYR A 1 73 ? -7.681 -7.486 4.772 1.00 97.81 73 TYR A C 1
ATOM 602 O O . TYR A 1 73 ? -7.520 -7.728 3.576 1.00 97.81 73 TYR A O 1
ATOM 610 N N . LYS A 1 74 ? -7.913 -8.450 5.674 1.00 96.50 74 LYS A N 1
ATOM 611 C CA . LYS A 1 74 ? -7.998 -9.878 5.324 1.00 96.50 74 LYS A CA 1
ATOM 612 C C . LYS A 1 74 ? -9.130 -10.152 4.330 1.00 96.50 74 LYS A C 1
ATOM 614 O O . LYS A 1 74 ? -8.929 -10.870 3.353 1.00 96.50 74 LYS A O 1
ATOM 619 N N . ASP A 1 75 ? -10.300 -9.560 4.544 1.00 97.88 75 ASP A N 1
ATOM 620 C CA . ASP A 1 75 ? -11.450 -9.739 3.657 1.00 97.88 75 ASP A CA 1
ATOM 621 C C . ASP A 1 75 ? -11.224 -9.080 2.294 1.00 97.88 75 ASP A C 1
ATOM 623 O O . ASP A 1 75 ? -11.511 -9.685 1.261 1.00 97.88 75 ASP A O 1
ATOM 627 N N . TYR A 1 76 ? -10.637 -7.880 2.264 1.00 97.69 76 TYR A N 1
ATOM 628 C CA . TYR A 1 76 ? -10.287 -7.215 1.010 1.00 97.69 76 TYR A CA 1
ATOM 629 C C . TYR A 1 76 ? -9.251 -8.015 0.209 1.00 97.69 76 TYR A C 1
ATOM 631 O O . TYR A 1 76 ? -9.405 -8.172 -1.000 1.00 97.69 76 TYR A O 1
ATOM 639 N N . THR A 1 77 ? -8.242 -8.599 0.862 1.00 95.44 77 THR A N 1
ATOM 640 C CA . THR A 1 77 ? -7.270 -9.490 0.206 1.00 95.44 77 THR A CA 1
ATOM 641 C C . THR A 1 77 ? -7.955 -10.676 -0.474 1.00 95.44 77 THR A C 1
ATOM 643 O O . THR A 1 77 ? -7.688 -10.920 -1.650 1.00 95.44 77 THR A O 1
ATOM 646 N N . LYS A 1 78 ? -8.901 -11.340 0.207 1.00 96.56 78 LYS A N 1
ATOM 647 C CA . LYS A 1 78 ? -9.684 -12.448 -0.372 1.00 96.56 78 LYS A CA 1
ATOM 648 C C . LYS A 1 78 ? -10.523 -12.010 -1.573 1.00 96.56 78 LYS A C 1
ATOM 650 O O . LYS A 1 78 ? -10.631 -12.750 -2.546 1.00 96.56 78 LYS A O 1
ATOM 655 N N . VAL A 1 79 ? -11.111 -10.811 -1.526 1.00 98.00 79 VA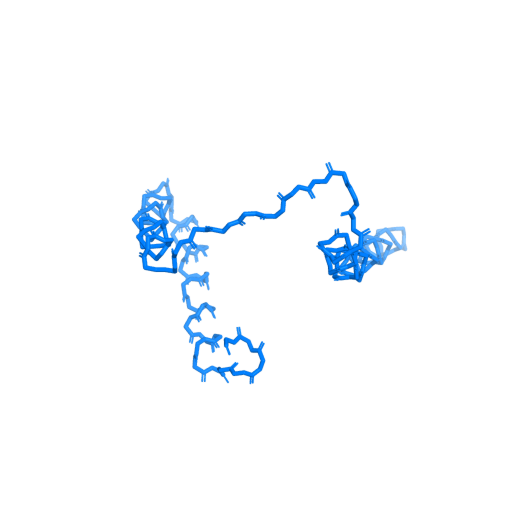L A N 1
ATOM 656 C CA . VAL A 1 79 ? -11.860 -10.249 -2.664 1.00 98.00 79 VAL A CA 1
ATOM 657 C C . VAL A 1 79 ? -10.942 -10.049 -3.870 1.00 98.00 79 VAL A C 1
ATOM 659 O O . VAL A 1 79 ? -11.310 -10.430 -4.978 1.00 98.00 79 VAL A O 1
ATOM 662 N N . GLN A 1 80 ? -9.741 -9.506 -3.664 1.00 97.44 80 GLN A N 1
ATOM 663 C CA . GLN A 1 80 ? -8.772 -9.292 -4.744 1.00 97.44 80 GLN A CA 1
ATOM 664 C C . GLN A 1 80 ? -8.281 -10.620 -5.347 1.00 97.44 80 GLN A C 1
ATOM 666 O O . GLN A 1 80 ? -8.114 -10.713 -6.559 1.00 97.44 80 GLN A O 1
ATOM 671 N N . GLU A 1 81 ? -8.088 -11.654 -4.525 1.00 96.00 81 GLU A N 1
ATOM 672 C CA . GLU A 1 81 ? -7.767 -13.019 -4.975 1.00 96.00 81 GLU A CA 1
ATOM 673 C C . GLU A 1 81 ? -8.880 -13.649 -5.796 1.00 96.00 81 GLU A C 1
ATOM 675 O O . GLU A 1 81 ? -8.618 -14.178 -6.874 1.00 96.00 81 GLU A O 1
ATOM 680 N N . ALA A 1 82 ? -10.124 -13.535 -5.337 1.00 97.25 82 ALA A N 1
ATOM 681 C CA . ALA A 1 82 ? -11.275 -14.013 -6.090 1.00 97.25 82 ALA A CA 1
ATOM 682 C C . ALA A 1 82 ? -11.472 -13.245 -7.410 1.00 97.25 82 ALA A C 1
ATOM 684 O O . ALA A 1 82 ? -11.949 -13.825 -8.385 1.00 97.25 82 ALA A O 1
ATOM 685 N N . ALA A 1 83 ? -11.114 -11.957 -7.450 1.00 98.00 83 ALA A N 1
ATOM 686 C CA . ALA A 1 83 ? -11.216 -11.131 -8.650 1.00 98.00 83 ALA A CA 1
ATOM 687 C C . ALA A 1 83 ? -10.189 -11.510 -9.734 1.00 98.00 83 ALA A C 1
ATOM 689 O O . ALA A 1 83 ? -10.500 -11.402 -10.920 1.00 98.00 83 ALA A O 1
ATOM 690 N N . GLY A 1 84 ? -8.990 -11.964 -9.352 1.00 96.62 84 GLY A N 1
ATOM 691 C CA . GLY A 1 84 ? -7.921 -12.320 -10.291 1.00 96.62 84 GLY A CA 1
ATOM 692 C C . GLY A 1 84 ? -7.358 -11.112 -11.050 1.00 96.62 84 GLY A C 1
ATOM 693 O O . GLY A 1 84 ? -7.373 -9.985 -10.554 1.00 96.62 84 GLY A O 1
ATOM 694 N N . TYR A 1 85 ? -6.850 -11.328 -12.264 1.00 94.00 85 TYR A N 1
ATOM 695 C CA . TYR A 1 85 ? -6.227 -10.272 -13.069 1.00 94.00 85 TYR A CA 1
ATOM 696 C C . TYR A 1 85 ? -7.214 -9.122 -13.374 1.00 94.00 85 TYR A C 1
ATOM 698 O O . TYR A 1 85 ? -8.336 -9.393 -13.807 1.00 94.00 85 TYR A O 1
ATOM 706 N N . PRO A 1 86 ? -6.828 -7.835 -13.224 1.00 95.50 86 PRO A N 1
ATOM 707 C CA . PRO A 1 86 ? -5.476 -7.305 -12.984 1.00 95.50 86 PRO A CA 1
ATOM 708 C C . PRO A 1 86 ? -5.107 -7.088 -11.503 1.00 95.50 86 PRO A C 1
ATOM 710 O O . PRO A 1 86 ? -4.133 -6.399 -11.207 1.00 95.50 86 PRO A O 1
ATOM 713 N N . TYR A 1 87 ? -5.895 -7.611 -10.565 1.00 93.62 87 TYR A N 1
ATOM 714 C CA . TYR A 1 87 ? -5.728 -7.391 -9.125 1.00 93.62 87 TYR A CA 1
ATOM 715 C C . TYR A 1 87 ? -4.808 -8.415 -8.438 1.00 93.62 87 TYR A C 1
ATOM 717 O O . TYR A 1 87 ? -4.215 -8.099 -7.395 1.00 93.62 87 TYR A O 1
ATOM 725 N N . ARG A 1 88 ? -4.705 -9.622 -9.004 1.00 89.94 88 ARG A N 1
ATOM 726 C CA . ARG A 1 88 ? -3.778 -10.701 -8.638 1.00 89.94 88 ARG A CA 1
ATOM 727 C C . ARG A 1 88 ? -3.215 -11.377 -9.878 1.00 89.94 88 ARG A C 1
ATOM 729 O O . ARG A 1 88 ? -3.936 -11.411 -10.902 1.00 89.94 88 ARG A O 1
#

Sequence (88 aa):
HLQQLFLSTADQSHYYRQVWYWGGEAQLRVTGEKMELTSIPADEWAQVVKDAEEFWDEIAQTSERAARVVQIYKDYTKVQEAAGYPYR

pLDDT: mean 97.26, std 2.22, range [82.12, 98.69]

Foldseek 3Di:
DVVVVVVVVVVVVVVVVVVCCVVVVVCCVVPNPPDDDDDDDPVVVVVVVVVVVVVLVVQLVVDVVSVVVSVVVVVVVVVLVVVDPPSD

Secondary structure (DSSP, 8-state):
-HHHHHHHHHHHHHHHHHHHHHHHHHHHHHH-SS-------HHHHHHHHHHHHHHHHHHHHT-HHHHHHHHHHHHHHHHHHHH-TTT-